Protein AF-A0A954V4L6-F1 (afdb_monomer_lite)

Foldseek 3Di:
DVVVVVVVVVVVVVVVVVVVVVVVVVVVVVVVVVVVVVVVVVVVVVVPPPDQDPVNVVVVQVVVCVVVVHRDDDPDDDDDPDPVVVVVVVVVVVVVVVVVPPDD

Secondary structure (DSSP, 8-state):
-HHHHHHHHHHHHHHHHHHHHHHHHHHHHHHHHHHHHHHHHHHHHHHTSPPPPHHHHHHHHHHHHHHHTS------------HHHHHHHHHHHHHHHHTTS---

Radius of gyration: 30.87 Å; chains: 1; bounding box: 55×44×83 Å

Structure (mmCIF, N/CA/C/O backbone):
data_AF-A0A954V4L6-F1
#
_entry.id   AF-A0A954V4L6-F1
#
loop_
_atom_site.group_PDB
_atom_site.id
_atom_site.type_symbol
_atom_site.label_atom_id
_atom_site.label_alt_id
_atom_site.label_comp_id
_atom_site.label_asym_id
_atom_site.label_entity_id
_atom_site.label_seq_id
_atom_site.pdbx_PDB_ins_code
_atom_site.Cartn_x
_atom_site.Cartn_y
_atom_site.Cartn_z
_atom_site.occupancy
_atom_site.B_iso_or_equiv
_atom_site.auth_seq_id
_atom_site.auth_comp_id
_atom_site.auth_asym_id
_atom_site.auth_atom_id
_atom_site.pdbx_PDB_model_num
ATOM 1 N N . MET A 1 1 ? -25.105 -4.587 58.012 1.00 57.28 1 MET A N 1
ATOM 2 C CA . MET A 1 1 ? -25.641 -4.452 56.643 1.00 57.28 1 MET A CA 1
ATOM 3 C C . MET A 1 1 ? -24.911 -3.459 55.711 1.00 57.28 1 MET A C 1
ATOM 5 O O . MET A 1 1 ? -25.182 -3.564 54.525 1.00 57.28 1 MET A O 1
ATOM 9 N N . PRO A 1 2 ? -23.965 -2.574 56.119 1.00 73.56 2 PRO A N 1
ATOM 10 C CA . PRO A 1 2 ? -23.357 -1.627 55.161 1.00 73.56 2 PRO A CA 1
ATOM 11 C C . PRO A 1 2 ? -22.343 -2.268 54.190 1.00 73.56 2 PRO A C 1
ATOM 13 O O . PRO A 1 2 ? -22.170 -1.793 53.075 1.00 73.56 2 PRO A O 1
ATOM 16 N N . GLN A 1 3 ? -21.697 -3.378 54.573 1.00 76.25 3 GLN A N 1
ATOM 17 C CA . GLN A 1 3 ? -20.687 -4.050 53.737 1.00 76.25 3 GLN A CA 1
ATOM 18 C C . GLN A 1 3 ? -21.281 -4.653 52.453 1.00 76.25 3 GLN A C 1
ATOM 20 O O . GLN A 1 3 ? -20.683 -4.554 51.389 1.00 76.25 3 GLN A O 1
ATOM 25 N N . THR A 1 4 ? -22.482 -5.228 52.533 1.00 83.44 4 THR A N 1
ATOM 26 C CA . THR A 1 4 ? -23.201 -5.798 51.381 1.00 83.44 4 THR A CA 1
ATOM 27 C C . THR A 1 4 ? -23.581 -4.743 50.341 1.00 83.44 4 THR A C 1
ATOM 29 O O . THR A 1 4 ? -23.503 -5.017 49.145 1.00 83.44 4 THR A O 1
ATOM 32 N N . GLU A 1 5 ? -23.940 -3.530 50.770 1.00 86.38 5 GLU A N 1
ATOM 33 C CA . GLU A 1 5 ? -24.210 -2.413 49.852 1.00 86.38 5 GLU A CA 1
ATOM 34 C C . GLU A 1 5 ? -22.928 -1.931 49.164 1.00 86.38 5 GLU A C 1
ATOM 36 O O . GLU A 1 5 ? -22.930 -1.704 47.955 1.00 86.38 5 GLU A O 1
ATOM 41 N N . GLN A 1 6 ? -21.816 -1.866 49.903 1.00 89.12 6 GLN A N 1
ATOM 42 C CA . GLN A 1 6 ? -20.509 -1.505 49.347 1.00 89.12 6 GLN A CA 1
ATOM 43 C C . GLN A 1 6 ? -20.027 -2.521 48.300 1.00 89.12 6 GLN A C 1
ATOM 45 O O . GLN A 1 6 ? -19.570 -2.126 47.229 1.00 89.12 6 GLN A O 1
ATOM 50 N N . THR A 1 7 ? -20.172 -3.826 48.555 1.00 93.69 7 THR A N 1
ATOM 51 C CA . THR A 1 7 ? -19.798 -4.867 47.580 1.00 93.69 7 THR A CA 1
ATOM 52 C C . THR A 1 7 ? -20.661 -4.807 46.316 1.00 93.69 7 THR A C 1
ATOM 54 O O . THR A 1 7 ? -20.145 -4.965 45.211 1.00 93.69 7 THR A O 1
ATOM 57 N N . MET A 1 8 ? -21.964 -4.537 46.450 1.00 93.12 8 MET A N 1
ATOM 58 C CA . MET A 1 8 ? -22.858 -4.381 45.297 1.00 93.12 8 MET A CA 1
ATOM 59 C C . MET A 1 8 ? -22.479 -3.161 44.445 1.00 93.12 8 MET A C 1
ATOM 61 O O . MET A 1 8 ? -22.464 -3.247 43.218 1.00 93.12 8 MET A O 1
ATOM 65 N N . GLN A 1 9 ? -22.122 -2.040 45.081 1.00 94.19 9 GLN A N 1
ATOM 66 C CA . GLN A 1 9 ? -21.650 -0.841 44.381 1.00 94.19 9 GLN A CA 1
ATOM 67 C C . GLN A 1 9 ? -20.359 -1.107 43.597 1.00 94.19 9 GLN A C 1
ATOM 69 O O . GLN A 1 9 ? -20.286 -0.763 42.419 1.00 94.19 9 GLN A O 1
ATOM 74 N N . GLN A 1 10 ? -19.389 -1.794 44.206 1.00 94.38 10 GLN A N 1
ATOM 75 C CA . GLN A 1 10 ? -18.142 -2.182 43.536 1.00 94.38 10 GLN A CA 1
ATOM 76 C C . GLN A 1 10 ? -18.385 -3.108 42.337 1.00 94.38 10 GLN A C 1
ATOM 78 O O . GLN A 1 10 ? -17.739 -2.964 41.302 1.00 94.38 10 GLN A O 1
ATOM 83 N N . LEU A 1 11 ? -19.333 -4.046 42.445 1.00 96.69 11 LEU A N 1
ATOM 84 C CA . LEU A 1 11 ? -19.676 -4.942 41.340 1.00 96.69 11 LEU A CA 1
ATOM 85 C C . LEU A 1 11 ? -20.292 -4.178 40.162 1.00 96.69 11 LEU A C 1
ATOM 87 O O . LEU A 1 11 ? -19.939 -4.433 39.011 1.00 96.69 11 LEU A O 1
ATOM 91 N N . LEU A 1 12 ? -21.191 -3.230 40.438 1.00 96.69 12 LEU A N 1
ATOM 92 C CA . LEU A 1 12 ? -21.788 -2.391 39.399 1.00 96.69 12 LEU A CA 1
ATOM 93 C C . LEU A 1 12 ? -20.728 -1.542 38.691 1.00 96.69 12 LEU A C 1
ATOM 95 O O . LEU A 1 12 ? -20.741 -1.463 37.465 1.00 96.69 12 LEU A O 1
ATOM 99 N N . GLU A 1 13 ? -19.788 -0.968 39.441 1.00 96.75 13 GLU A N 1
ATOM 100 C CA . GLU A 1 13 ? -18.665 -0.206 38.888 1.00 96.75 13 GLU A CA 1
ATOM 101 C C . GLU A 1 13 ? -17.728 -1.079 38.037 1.00 96.75 13 GLU A C 1
ATOM 103 O O . GLU A 1 13 ? -17.334 -0.698 36.935 1.00 96.75 13 GLU A O 1
ATOM 108 N N . ALA A 1 14 ? -17.431 -2.300 38.484 1.00 95.75 14 ALA A N 1
ATOM 109 C CA . ALA A 1 14 ? -16.635 -3.239 37.700 1.00 95.75 14 ALA A CA 1
ATOM 110 C C . ALA A 1 14 ? -17.332 -3.621 36.380 1.00 95.75 14 ALA A C 1
ATOM 112 O O . ALA A 1 14 ? -16.690 -3.700 35.331 1.00 95.75 14 ALA A O 1
ATOM 113 N N . VAL A 1 15 ? -18.655 -3.819 36.401 1.00 97.75 15 VAL A N 1
ATOM 114 C CA . VAL A 1 15 ? -19.436 -4.131 35.195 1.00 97.75 15 VAL A CA 1
ATOM 115 C C . VAL A 1 15 ? -19.486 -2.940 34.236 1.00 97.75 15 VAL A C 1
ATOM 117 O O . VAL A 1 15 ? -19.399 -3.139 33.022 1.00 97.75 15 VAL A O 1
ATOM 120 N N . THR A 1 16 ? -19.606 -1.703 34.728 1.00 97.50 16 THR A N 1
ATOM 121 C CA . THR A 1 16 ? -19.588 -0.519 33.854 1.00 97.50 16 THR A CA 1
ATOM 122 C C . THR A 1 16 ? -18.222 -0.321 33.207 1.00 97.50 16 THR A C 1
ATOM 124 O O . THR A 1 16 ? -18.175 -0.096 31.996 1.00 97.50 16 THR A O 1
ATOM 127 N N . ALA A 1 17 ? -17.131 -0.485 33.960 1.00 96.19 17 ALA A N 1
ATOM 128 C CA . ALA A 1 17 ? -15.770 -0.441 33.428 1.00 96.19 17 ALA A CA 1
ATOM 129 C C . ALA A 1 17 ? -15.557 -1.509 32.343 1.00 96.19 17 ALA A C 1
ATOM 131 O O . ALA A 1 17 ? -15.136 -1.197 31.230 1.00 96.19 17 ALA A O 1
ATOM 132 N N . LEU A 1 18 ? -15.972 -2.752 32.607 1.00 97.88 18 LEU A N 1
ATOM 133 C CA . LEU A 1 18 ? -15.848 -3.839 31.639 1.00 97.88 18 LEU A CA 1
ATOM 134 C C . LEU A 1 18 ? -16.639 -3.556 30.351 1.00 97.88 18 LEU A C 1
ATOM 136 O O . LEU A 1 18 ? -16.146 -3.794 29.248 1.00 97.88 18 LEU A O 1
ATOM 140 N N . ARG A 1 19 ? -17.852 -2.997 30.457 1.00 97.50 19 ARG A N 1
ATOM 141 C CA . ARG A 1 19 ? -18.641 -2.593 29.279 1.00 97.50 19 ARG A CA 1
ATOM 142 C C . ARG A 1 19 ? -17.955 -1.496 28.461 1.00 97.50 19 ARG A C 1
ATOM 144 O O . ARG A 1 19 ? -18.057 -1.522 27.235 1.00 97.50 19 ARG A O 1
ATOM 151 N N . GLN A 1 20 ? -17.268 -0.554 29.106 1.00 97.56 20 GLN A N 1
ATOM 152 C CA . GLN A 1 20 ? -16.497 0.486 28.416 1.00 97.56 20 GLN A CA 1
ATOM 153 C C . GLN A 1 20 ? -15.292 -0.105 27.677 1.00 97.56 20 GLN A C 1
ATOM 155 O O . GLN A 1 20 ? -15.045 0.251 26.522 1.00 97.56 20 GLN A O 1
ATOM 160 N N . ASP A 1 21 ? -14.587 -1.048 28.300 1.00 96.12 21 ASP A N 1
ATOM 161 C CA . ASP A 1 21 ? -13.459 -1.737 27.674 1.00 96.12 21 ASP A CA 1
ATOM 162 C C . ASP A 1 21 ? -13.897 -2.556 26.454 1.00 96.12 21 ASP A C 1
ATOM 164 O O . ASP A 1 21 ? -13.249 -2.498 25.405 1.00 96.12 21 ASP A O 1
ATOM 168 N N . PHE A 1 22 ? -15.038 -3.249 26.538 1.00 97.94 22 PHE A N 1
ATOM 169 C CA . PHE A 1 22 ? -15.614 -3.959 25.393 1.00 97.94 22 PHE A CA 1
ATOM 170 C C . PHE A 1 22 ? -15.994 -3.020 24.244 1.00 97.94 22 PHE A C 1
ATOM 172 O O . PHE A 1 22 ? -15.720 -3.348 23.090 1.00 97.94 22 PHE A O 1
ATOM 179 N N . ALA A 1 23 ? -16.571 -1.850 24.534 1.00 97.44 23 ALA A N 1
ATOM 180 C CA . ALA A 1 23 ? -16.879 -0.856 23.504 1.00 97.44 23 ALA A CA 1
ATOM 181 C C . ALA A 1 23 ? -15.602 -0.371 22.796 1.00 97.44 23 ALA A C 1
AT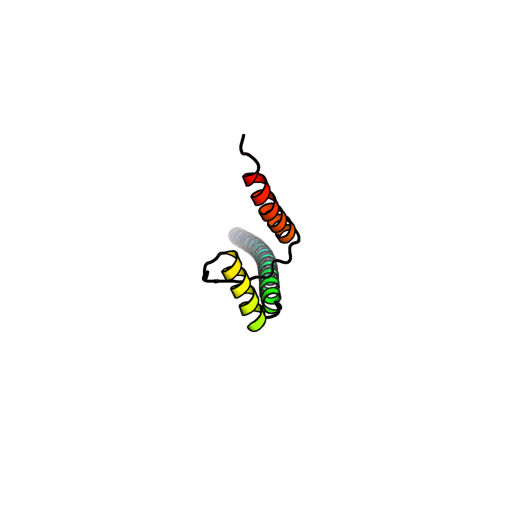OM 183 O O . ALA A 1 23 ? -15.529 -0.364 21.569 1.00 97.44 23 ALA A O 1
ATOM 184 N N . ARG A 1 24 ? -14.545 -0.073 23.563 1.00 96.81 24 ARG A N 1
ATOM 185 C CA . ARG A 1 24 ? -13.243 0.321 23.008 1.00 96.81 24 ARG A CA 1
ATOM 186 C C . ARG A 1 24 ? -12.614 -0.789 22.163 1.00 96.81 24 ARG A C 1
ATOM 188 O O . ARG A 1 24 ? -11.979 -0.506 21.148 1.00 96.81 24 ARG A O 1
ATOM 195 N N . LEU A 1 25 ? -12.749 -2.049 22.577 1.00 97.00 25 LEU A N 1
ATOM 196 C CA . LEU A 1 25 ? -12.244 -3.180 21.803 1.00 97.00 25 LEU A CA 1
ATOM 197 C C . LEU A 1 25 ? -13.017 -3.346 20.489 1.00 97.00 25 LEU A C 1
ATOM 199 O O . LEU A 1 25 ? -12.385 -3.570 19.459 1.00 97.00 25 LEU A O 1
ATOM 203 N N . ALA A 1 26 ? -14.341 -3.178 20.506 1.00 96.88 26 ALA A N 1
ATOM 204 C CA . ALA A 1 26 ? -15.169 -3.223 19.304 1.00 96.88 26 ALA A CA 1
ATOM 205 C C . ALA A 1 26 ? -14.740 -2.158 18.279 1.00 96.88 26 ALA A C 1
ATOM 207 O O . ALA A 1 26 ? -14.500 -2.495 17.121 1.00 96.88 26 ALA A O 1
ATOM 208 N N . ASP A 1 27 ? -14.515 -0.912 18.709 1.00 97.44 27 ASP A N 1
ATOM 209 C CA . ASP A 1 27 ? -14.023 0.159 17.827 1.00 97.44 27 ASP A CA 1
ATOM 210 C C . ASP A 1 27 ? -12.650 -0.171 17.215 1.00 97.44 27 ASP A C 1
ATOM 212 O O . ASP A 1 27 ? -12.387 0.085 16.032 1.00 97.44 27 ASP A O 1
ATOM 216 N N . ARG A 1 28 ? -11.757 -0.784 18.004 1.00 95.56 28 ARG A N 1
ATOM 217 C CA . ARG A 1 28 ? -10.448 -1.238 17.513 1.00 95.56 28 ARG A CA 1
ATOM 218 C C . ARG A 1 28 ? -10.577 -2.363 16.493 1.00 95.56 28 ARG A C 1
ATOM 220 O O . ARG A 1 28 ? -9.831 -2.354 15.518 1.00 95.56 28 ARG A O 1
ATOM 227 N N . VAL A 1 29 ? -11.493 -3.307 16.703 1.00 97.44 29 VAL A N 1
ATOM 228 C CA . VAL A 1 29 ? -11.758 -4.395 15.753 1.00 97.44 29 VAL A CA 1
ATOM 229 C C . VAL A 1 29 ? -12.279 -3.828 14.438 1.00 97.44 29 VAL A C 1
ATOM 231 O O . VAL A 1 29 ? -11.685 -4.118 13.408 1.00 97.44 29 VAL A O 1
ATOM 234 N N . VAL A 1 30 ? -13.265 -2.927 14.466 1.00 96.44 30 VAL A N 1
ATOM 235 C CA . VAL A 1 30 ? -13.774 -2.249 13.257 1.00 96.44 30 VAL A CA 1
ATOM 236 C C . VAL A 1 30 ? -12.648 -1.532 12.508 1.00 96.44 30 VAL A C 1
ATOM 238 O O . VAL A 1 30 ? -12.508 -1.649 11.289 1.00 96.44 30 VAL A O 1
ATOM 241 N N . THR A 1 31 ? -11.790 -0.823 13.244 1.00 94.75 31 THR A N 1
ATOM 242 C CA . THR A 1 31 ? -10.634 -0.132 12.662 1.00 94.75 31 THR A CA 1
ATOM 243 C C . THR A 1 31 ? -9.671 -1.119 11.995 1.00 94.75 31 THR A C 1
ATOM 245 O O . THR A 1 31 ? -9.236 -0.887 10.867 1.00 94.75 31 THR A O 1
ATOM 248 N N . LEU A 1 32 ? -9.354 -2.238 12.647 1.00 93.25 32 LEU A N 1
ATOM 249 C CA . LEU A 1 32 ? -8.463 -3.260 12.096 1.00 93.25 32 LEU A CA 1
ATOM 250 C C . LEU A 1 32 ? -9.075 -3.979 10.892 1.00 93.25 32 LEU A C 1
ATOM 252 O O . LEU A 1 32 ? -8.391 -4.152 9.888 1.00 93.25 32 LEU A O 1
ATOM 256 N N . GLU A 1 33 ? -10.351 -4.347 10.952 1.00 93.44 33 GLU A N 1
ATOM 257 C CA . GLU A 1 33 ? -11.068 -4.974 9.839 1.00 93.44 33 GLU A CA 1
ATOM 258 C C . GLU A 1 33 ? -11.087 -4.062 8.608 1.00 93.44 33 GLU A C 1
ATOM 260 O O . GLU A 1 33 ? -10.840 -4.528 7.495 1.00 93.44 33 GLU A O 1
ATOM 265 N N . SER A 1 34 ? -11.261 -2.748 8.797 1.00 88.06 34 SER A N 1
ATOM 266 C CA . SER A 1 34 ? -11.176 -1.777 7.698 1.00 88.06 34 SER A CA 1
ATOM 267 C C . SER A 1 34 ? -9.779 -1.730 7.055 1.00 88.06 34 SER A C 1
ATOM 269 O O . SER A 1 34 ? -9.654 -1.704 5.829 1.00 88.06 34 SER A O 1
ATOM 271 N N . GLN A 1 35 ? -8.713 -1.798 7.862 1.00 85.12 35 GLN A N 1
ATOM 272 C CA . GLN A 1 35 ? -7.330 -1.828 7.377 1.00 85.12 35 GLN A CA 1
ATOM 273 C C . GLN A 1 35 ? -7.012 -3.145 6.666 1.00 85.12 35 GLN A C 1
ATOM 275 O O . GLN A 1 35 ? -6.393 -3.136 5.603 1.00 85.12 35 GLN A O 1
ATOM 280 N N . VAL A 1 36 ? -7.462 -4.276 7.213 1.00 87.62 36 VAL A N 1
ATOM 281 C CA . VAL A 1 36 ? -7.312 -5.598 6.592 1.00 87.62 36 VAL A CA 1
ATOM 282 C C . VAL A 1 36 ? -8.065 -5.657 5.262 1.00 87.62 36 VAL A C 1
ATOM 284 O O . VAL A 1 36 ? -7.523 -6.184 4.288 1.00 87.62 36 VAL A O 1
ATOM 287 N N . GLY A 1 37 ? -9.261 -5.068 5.177 1.00 81.44 37 GLY A N 1
ATOM 288 C CA . GLY A 1 37 ? -10.006 -4.916 3.927 1.00 81.44 37 GLY A CA 1
ATOM 289 C C . GLY A 1 37 ? -9.237 -4.096 2.888 1.00 81.44 37 GLY A C 1
ATOM 290 O O . GLY A 1 37 ? -9.083 -4.535 1.748 1.00 81.44 37 GLY A O 1
ATOM 291 N N . ALA A 1 38 ? -8.665 -2.956 3.289 1.00 72.56 38 ALA A N 1
ATOM 292 C CA . ALA A 1 38 ? -7.841 -2.124 2.412 1.00 72.56 38 ALA A CA 1
ATOM 293 C C . ALA A 1 38 ? -6.577 -2.855 1.921 1.00 72.56 38 ALA A C 1
ATOM 295 O O . ALA A 1 38 ? -6.267 -2.833 0.729 1.00 72.56 38 ALA A O 1
ATOM 296 N N . ILE A 1 39 ? -5.869 -3.557 2.813 1.00 75.12 39 ILE A N 1
ATOM 297 C CA . ILE A 1 39 ? -4.691 -4.365 2.460 1.00 75.12 39 ILE A CA 1
ATOM 298 C C . ILE A 1 39 ? -5.082 -5.486 1.493 1.00 75.12 39 ILE A C 1
ATOM 300 O O . ILE A 1 39 ? -4.394 -5.706 0.496 1.00 75.12 39 ILE A O 1
ATOM 304 N N . SER A 1 40 ? -6.197 -6.169 1.755 1.00 67.94 40 SER A N 1
ATOM 305 C CA . SER A 1 40 ? -6.702 -7.242 0.893 1.00 67.94 40 SER A CA 1
ATOM 306 C C . SER A 1 40 ? -7.035 -6.718 -0.502 1.00 67.94 40 SER A C 1
ATOM 308 O O . SER A 1 40 ? -6.599 -7.319 -1.480 1.00 67.94 40 SER A O 1
ATOM 310 N N . GLY A 1 41 ? -7.689 -5.555 -0.604 1.00 62.38 41 GLY A N 1
ATOM 311 C CA . GLY A 1 41 ? -7.947 -4.880 -1.878 1.00 62.38 41 GLY A CA 1
ATOM 312 C C . GLY A 1 41 ? -6.666 -4.575 -2.663 1.00 62.38 41 GLY A C 1
ATOM 313 O O . GLY A 1 41 ? -6.579 -4.902 -3.843 1.00 62.38 41 GLY A O 1
ATOM 314 N N . VAL A 1 42 ? -5.626 -4.050 -2.004 1.00 64.81 42 VAL A N 1
ATOM 315 C CA . VAL A 1 42 ? -4.316 -3.782 -2.638 1.00 64.81 42 VAL A CA 1
ATOM 316 C C . VAL A 1 42 ? -3.622 -5.070 -3.105 1.00 64.81 42 VAL A C 1
ATOM 318 O O . VAL A 1 42 ? -2.986 -5.097 -4.161 1.00 64.81 42 VAL A O 1
ATOM 321 N N . VAL A 1 43 ? -3.714 -6.157 -2.334 1.00 61.69 43 VAL A N 1
ATOM 322 C CA . VAL A 1 43 ? -3.148 -7.464 -2.718 1.00 61.69 43 VAL A CA 1
ATOM 323 C C . VAL A 1 43 ? -3.912 -8.073 -3.895 1.00 61.69 43 VAL A C 1
ATOM 325 O O . VAL A 1 43 ? -3.305 -8.706 -4.761 1.00 61.69 43 VAL A O 1
ATOM 328 N N . GLN A 1 44 ? -5.227 -7.880 -3.944 1.00 57.47 44 GLN A N 1
ATOM 329 C CA . GLN A 1 44 ? -6.088 -8.383 -5.007 1.00 57.47 44 GLN A CA 1
ATOM 330 C C . GLN A 1 44 ? -5.856 -7.618 -6.316 1.00 57.47 44 GLN A C 1
ATOM 332 O O . GLN A 1 44 ? -5.657 -8.261 -7.343 1.00 57.47 44 GLN A O 1
ATOM 337 N N . ASP A 1 45 ? -5.715 -6.290 -6.251 1.00 59.19 45 ASP A N 1
ATOM 338 C CA . ASP A 1 45 ? -5.339 -5.438 -7.389 1.00 59.19 45 ASP A CA 1
ATOM 339 C C . ASP A 1 45 ? -3.965 -5.826 -7.976 1.00 59.19 45 ASP A C 1
ATOM 341 O O . ASP A 1 45 ? -3.768 -5.894 -9.190 1.00 59.19 45 ASP A O 1
ATOM 345 N N . ARG A 1 46 ? -3.013 -6.230 -7.119 1.00 58.31 46 ARG A N 1
ATOM 346 C CA . ARG A 1 46 ? -1.723 -6.776 -7.578 1.00 58.31 46 ARG A CA 1
ATOM 347 C C . ARG A 1 46 ? -1.831 -8.105 -8.326 1.00 58.31 46 ARG A C 1
ATOM 349 O O . ARG A 1 46 ? -0.975 -8.366 -9.166 1.00 58.31 46 ARG A O 1
ATOM 356 N N . ARG A 1 47 ? -2.821 -8.954 -8.028 1.00 56.72 47 ARG A N 1
ATOM 357 C CA . ARG A 1 47 ? -3.028 -10.224 -8.756 1.00 56.72 47 ARG A CA 1
ATOM 358 C C . ARG A 1 47 ? -3.697 -10.017 -10.112 1.00 56.72 47 ARG A C 1
ATOM 360 O O . ARG A 1 47 ? -3.518 -10.856 -10.985 1.00 56.72 47 ARG A O 1
ATOM 367 N N . SER A 1 48 ? -4.428 -8.920 -10.292 1.00 57.72 48 SER A N 1
ATOM 368 C CA . SER A 1 48 ? -5.050 -8.535 -11.564 1.00 57.72 48 SER A CA 1
ATOM 369 C C . SER A 1 48 ? -4.124 -7.766 -12.507 1.00 57.72 48 SER A C 1
ATOM 371 O O . SER A 1 48 ? -4.554 -7.408 -13.602 1.00 57.72 48 SER A O 1
ATOM 373 N N . ILE A 1 49 ? -2.861 -7.522 -12.133 1.00 61.09 49 ILE A N 1
ATOM 374 C CA . ILE A 1 49 ? -1.883 -6.957 -13.067 1.00 61.09 49 ILE A CA 1
ATOM 375 C C . ILE A 1 49 ? -1.678 -7.988 -14.186 1.00 61.09 49 ILE A C 1
ATOM 377 O O . ILE A 1 49 ? -1.229 -9.099 -13.887 1.00 61.09 49 ILE A O 1
ATOM 381 N N . PRO A 1 50 ? -1.990 -7.660 -15.453 1.00 64.44 50 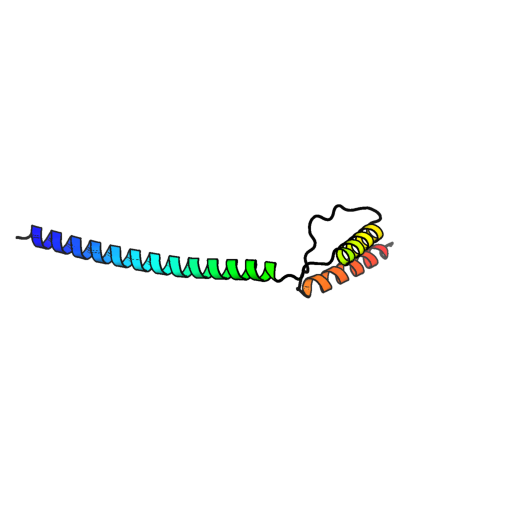PRO A N 1
ATOM 382 C CA . PRO A 1 50 ? -1.759 -8.577 -16.556 1.00 64.44 50 PRO A CA 1
ATOM 383 C C . PRO A 1 50 ? -0.281 -8.960 -16.571 1.00 64.44 50 PRO A C 1
ATOM 385 O O . PRO A 1 50 ? 0.604 -8.099 -16.546 1.00 64.44 50 PRO A O 1
ATOM 388 N N . GLN A 1 51 ? -0.026 -10.265 -16.553 1.00 70.88 51 GLN A N 1
ATOM 389 C CA . GLN A 1 51 ? 1.324 -10.795 -16.619 1.00 70.88 51 GLN A CA 1
ATOM 390 C C . GLN A 1 51 ? 1.945 -10.330 -17.941 1.00 70.88 51 GLN A C 1
ATOM 392 O O . GLN A 1 51 ? 1.368 -10.535 -19.008 1.00 70.88 51 GLN A O 1
ATOM 397 N N . ILE A 1 52 ? 3.082 -9.636 -17.861 1.00 77.94 52 ILE A N 1
ATOM 398 C CA . ILE A 1 52 ? 3.816 -9.205 -19.051 1.00 77.94 52 ILE A CA 1
ATOM 399 C C . ILE A 1 52 ? 4.316 -10.472 -19.742 1.00 77.94 52 ILE A C 1
ATOM 401 O O . ILE A 1 52 ? 4.982 -11.290 -19.111 1.00 77.94 52 ILE A O 1
ATOM 405 N N . ASP A 1 53 ? 3.971 -10.626 -21.016 1.00 87.62 53 ASP A N 1
ATOM 406 C CA . ASP A 1 53 ? 4.462 -11.729 -21.831 1.00 87.62 53 ASP A CA 1
ATOM 407 C C . ASP A 1 53 ? 5.995 -11.685 -21.958 1.00 87.62 53 ASP A C 1
ATOM 409 O O . ASP A 1 53 ? 6.598 -10.608 -22.029 1.00 87.62 53 ASP A O 1
ATOM 413 N N . GLU A 1 54 ? 6.627 -12.855 -22.019 1.00 86.75 54 GLU A N 1
ATOM 414 C CA . GLU A 1 54 ? 8.087 -12.993 -22.027 1.00 86.75 54 GLU A CA 1
ATOM 415 C C . GLU A 1 54 ? 8.715 -12.276 -23.231 1.00 86.75 54 GLU A C 1
ATOM 417 O O . GLU A 1 54 ? 9.750 -11.616 -23.109 1.00 86.75 54 GLU A O 1
ATOM 422 N N . GLN A 1 55 ? 8.051 -12.312 -24.392 1.00 91.38 55 GLN A N 1
ATOM 423 C CA . GLN A 1 55 ? 8.515 -11.593 -25.576 1.00 91.38 55 GLN A CA 1
ATOM 424 C C . GLN A 1 55 ? 8.517 -10.079 -25.336 1.00 91.38 55 GLN A C 1
ATOM 426 O O . GLN A 1 55 ? 9.465 -9.385 -25.707 1.00 91.38 55 GLN A O 1
ATOM 431 N N . THR A 1 56 ? 7.483 -9.562 -24.671 1.00 88.94 56 THR A N 1
ATOM 432 C CA . THR A 1 56 ? 7.390 -8.138 -24.324 1.00 88.94 56 THR A CA 1
ATOM 433 C C . THR A 1 56 ? 8.479 -7.749 -23.325 1.00 88.94 56 THR A C 1
ATOM 435 O O . THR A 1 56 ? 9.127 -6.714 -23.495 1.00 88.94 56 THR A O 1
ATOM 438 N N . LEU A 1 57 ? 8.738 -8.588 -22.318 1.00 88.44 57 LEU A N 1
ATOM 439 C CA . LEU A 1 57 ? 9.810 -8.363 -21.349 1.00 88.44 57 LEU A CA 1
ATOM 440 C C . LEU A 1 57 ? 11.195 -8.348 -22.018 1.00 88.44 57 LEU A C 1
ATOM 442 O O . LEU A 1 57 ? 12.022 -7.491 -21.697 1.00 88.44 57 LEU A O 1
ATOM 446 N N . SER A 1 58 ? 11.430 -9.242 -22.981 1.00 89.44 58 SER A N 1
ATOM 447 C CA . SER A 1 58 ? 12.670 -9.299 -23.761 1.00 89.44 58 SER A CA 1
ATOM 448 C C . SER A 1 58 ? 12.879 -8.036 -24.602 1.00 89.44 58 SER A C 1
ATOM 450 O O . SER A 1 58 ? 13.948 -7.427 -24.548 1.00 89.44 58 SER A O 1
ATOM 452 N N . VAL A 1 59 ? 11.835 -7.562 -25.293 1.00 93.38 59 VAL A N 1
ATOM 453 C CA . VAL A 1 59 ? 11.885 -6.311 -26.071 1.00 93.38 59 VAL A CA 1
ATOM 454 C C . VAL A 1 59 ? 12.184 -5.108 -25.173 1.00 93.38 59 VAL A C 1
ATOM 456 O O . VAL A 1 59 ? 13.046 -4.294 -25.507 1.00 93.38 59 VAL A O 1
ATOM 459 N N . ILE A 1 60 ? 11.527 -5.009 -24.013 1.00 89.25 60 ILE A N 1
ATOM 460 C CA . ILE A 1 60 ? 11.790 -3.940 -23.037 1.00 89.25 60 ILE A CA 1
ATOM 461 C C . ILE A 1 60 ? 13.246 -4.003 -22.556 1.00 89.25 60 ILE A C 1
ATOM 463 O O . ILE A 1 60 ? 13.935 -2.985 -22.527 1.00 89.25 60 ILE A O 1
ATOM 467 N N . SER A 1 61 ? 13.734 -5.195 -22.217 1.00 88.81 61 SER A N 1
ATOM 468 C CA . SER A 1 61 ? 15.097 -5.395 -21.716 1.00 88.81 61 SER A CA 1
ATOM 469 C C . SER A 1 61 ? 16.151 -5.034 -22.764 1.00 88.81 61 SER A C 1
ATOM 471 O O . SER A 1 61 ? 17.113 -4.332 -22.452 1.00 88.81 61 SER A O 1
ATOM 473 N N . ALA A 1 62 ? 15.943 -5.445 -24.018 1.00 90.62 62 ALA A N 1
ATOM 474 C CA . ALA A 1 62 ? 16.813 -5.107 -25.139 1.00 90.62 62 ALA A CA 1
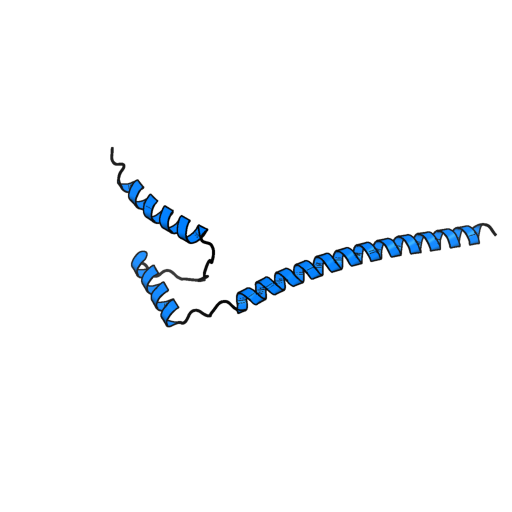ATOM 475 C C . ALA A 1 62 ? 16.838 -3.597 -25.408 1.00 90.62 62 ALA A C 1
ATOM 477 O O . ALA A 1 62 ? 17.910 -3.028 -25.605 1.00 90.62 62 ALA A O 1
ATOM 478 N N . ALA A 1 63 ? 15.681 -2.929 -25.356 1.00 91.25 63 ALA A N 1
ATOM 479 C CA . ALA A 1 63 ? 15.596 -1.482 -25.528 1.00 91.25 63 ALA A CA 1
ATOM 480 C C . ALA A 1 63 ? 16.360 -0.728 -24.428 1.00 91.25 63 ALA A C 1
ATOM 482 O O . ALA A 1 63 ? 17.098 0.212 -24.722 1.00 91.25 63 ALA A O 1
ATOM 483 N N . ILE A 1 64 ? 16.236 -1.164 -23.170 1.00 89.00 64 ILE A N 1
ATOM 484 C CA . ILE A 1 64 ? 16.981 -0.576 -22.050 1.00 89.00 64 ILE A CA 1
ATOM 485 C C . ILE A 1 64 ? 18.486 -0.815 -22.224 1.00 89.00 64 ILE A C 1
ATOM 487 O O . ILE A 1 64 ? 19.272 0.114 -22.039 1.00 89.00 64 ILE A O 1
ATOM 491 N N . ALA A 1 65 ? 18.896 -2.029 -22.600 1.00 90.75 65 ALA A N 1
ATOM 492 C CA . ALA A 1 65 ? 20.305 -2.349 -22.804 1.00 90.75 65 ALA A CA 1
ATOM 493 C C . ALA A 1 65 ? 20.924 -1.529 -23.947 1.00 90.75 65 ALA A C 1
ATOM 495 O O .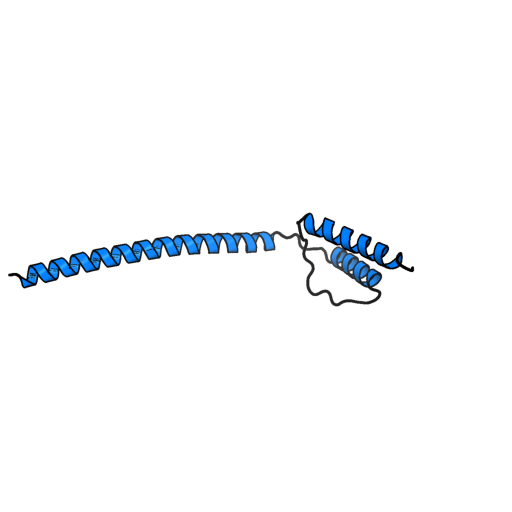 ALA A 1 65 ? 22.020 -0.991 -23.804 1.00 90.75 65 ALA A O 1
ATOM 496 N N . ALA A 1 66 ? 20.193 -1.367 -25.053 1.00 91.56 66 ALA A N 1
ATOM 497 C CA . ALA A 1 66 ? 20.601 -0.527 -26.173 1.00 91.56 66 ALA A CA 1
ATOM 498 C C . ALA A 1 66 ? 20.697 0.956 -25.781 1.00 91.56 66 ALA A C 1
ATOM 500 O O . ALA A 1 66 ? 21.647 1.629 -26.169 1.00 91.56 66 ALA A O 1
ATOM 501 N N . TYR A 1 67 ? 19.745 1.457 -24.987 1.00 85.06 67 TYR A N 1
ATOM 502 C CA . TYR A 1 67 ? 19.748 2.843 -24.517 1.00 85.06 67 TYR A CA 1
ATOM 503 C C . TYR A 1 67 ? 20.911 3.141 -23.562 1.00 85.06 67 TYR A C 1
ATOM 505 O O . TYR A 1 67 ? 21.540 4.190 -23.665 1.00 85.06 67 TYR A O 1
ATOM 513 N N . LEU A 1 68 ? 21.207 2.224 -22.637 1.00 87.94 68 LEU A N 1
ATOM 514 C CA . LEU A 1 68 ? 22.287 2.400 -21.664 1.00 87.94 68 LEU A CA 1
ATOM 515 C C . LEU A 1 68 ? 23.670 2.018 -22.213 1.00 87.94 68 LEU A C 1
ATOM 517 O O . LEU A 1 68 ? 24.677 2.369 -21.603 1.00 87.94 68 LEU A O 1
ATOM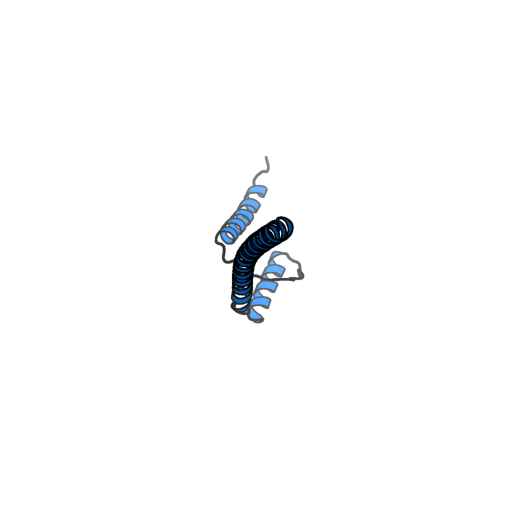 521 N N . GLY A 1 69 ? 23.737 1.268 -23.317 1.00 89.75 69 GLY A N 1
ATOM 522 C CA . GLY A 1 69 ? 24.984 0.718 -23.860 1.00 89.75 69 GLY A CA 1
ATOM 523 C C . GLY A 1 69 ? 25.603 -0.398 -23.005 1.00 89.75 69 GLY A C 1
ATOM 524 O O . GLY A 1 69 ? 26.741 -0.796 -23.241 1.00 89.75 69 GLY A O 1
ATOM 525 N N . VAL A 1 70 ? 24.872 -0.902 -22.006 1.00 87.06 70 VAL A N 1
ATOM 526 C CA . VAL A 1 70 ? 25.289 -1.968 -21.081 1.00 87.06 70 VAL A CA 1
ATOM 527 C C . VAL A 1 70 ? 24.126 -2.928 -20.845 1.00 87.06 70 VAL A C 1
ATOM 529 O O . VAL A 1 70 ? 22.984 -2.582 -21.115 1.00 87.06 70 VAL A O 1
ATOM 532 N N . THR A 1 71 ? 24.382 -4.124 -20.316 1.00 86.12 71 THR A N 1
ATOM 533 C CA . THR A 1 71 ? 23.335 -5.098 -19.957 1.00 86.12 71 THR A CA 1
ATOM 534 C C . THR A 1 71 ? 22.958 -4.969 -18.474 1.00 86.12 71 THR A C 1
ATOM 536 O O . THR A 1 71 ? 23.577 -5.633 -17.634 1.00 86.12 71 THR A O 1
ATOM 539 N N . PRO A 1 72 ? 21.988 -4.110 -18.096 1.00 79.75 72 PRO A N 1
ATOM 540 C CA . PRO A 1 72 ? 21.602 -3.951 -16.701 1.00 79.75 72 PRO A CA 1
ATOM 541 C C . PRO A 1 72 ? 20.852 -5.182 -16.193 1.00 79.75 72 PRO A C 1
ATOM 543 O O . PRO A 1 72 ? 20.026 -5.773 -16.889 1.00 79.75 72 PRO A O 1
ATOM 546 N N . HIS A 1 73 ? 21.082 -5.530 -14.931 1.00 87.31 73 HIS A N 1
ATOM 547 C CA . HIS A 1 73 ? 20.301 -6.563 -14.266 1.00 87.31 73 HIS A CA 1
ATOM 548 C C . HIS A 1 73 ? 18.959 -5.987 -13.786 1.00 87.31 73 HIS A C 1
ATOM 550 O O . HIS A 1 73 ? 18.893 -5.275 -12.780 1.00 87.31 73 HIS A O 1
ATOM 556 N N . ILE A 1 74 ? 17.883 -6.278 -14.519 1.00 83.75 74 ILE A N 1
ATOM 557 C CA . ILE A 1 74 ? 16.534 -5.781 -14.223 1.00 83.75 74 ILE A CA 1
ATOM 558 C C . ILE A 1 74 ? 15.886 -6.675 -13.161 1.00 83.75 74 ILE A C 1
ATOM 560 O O . ILE A 1 74 ? 15.551 -7.825 -13.420 1.00 83.75 74 ILE A O 1
ATOM 564 N N . ARG A 1 75 ? 15.693 -6.138 -11.950 1.00 80.12 75 ARG A N 1
ATOM 565 C CA . ARG A 1 75 ? 15.102 -6.881 -10.820 1.00 80.12 75 ARG A CA 1
ATOM 566 C C . ARG A 1 75 ? 13.579 -6.833 -10.768 1.00 80.12 75 ARG A C 1
ATOM 568 O O . ARG A 1 75 ? 12.956 -7.750 -10.246 1.00 80.12 75 ARG A O 1
ATOM 575 N N . GLN A 1 76 ? 12.981 -5.741 -11.239 1.00 78.69 76 GLN A N 1
ATOM 576 C CA . GLN A 1 76 ? 11.539 -5.547 -11.178 1.00 78.69 76 GLN A CA 1
ATOM 577 C C . GLN A 1 76 ? 11.077 -4.586 -12.271 1.00 78.69 76 GLN A C 1
ATOM 579 O O . GLN A 1 76 ? 11.636 -3.502 -12.424 1.00 78.69 76 GLN A O 1
ATOM 584 N N . VAL A 1 77 ? 10.011 -4.964 -12.976 1.00 78.06 77 VAL A N 1
ATOM 585 C CA . VAL A 1 77 ? 9.273 -4.095 -13.899 1.00 78.06 77 VAL A CA 1
ATOM 586 C C . VAL A 1 77 ? 7.860 -3.935 -13.350 1.00 78.06 77 VAL A C 1
ATOM 588 O O . VAL A 1 77 ? 7.218 -4.915 -12.972 1.00 78.06 77 VAL A O 1
ATOM 591 N N . ARG A 1 78 ? 7.379 -2.695 -13.255 1.00 74.06 78 ARG A N 1
ATOM 592 C CA . ARG A 1 78 ? 6.017 -2.388 -12.809 1.00 74.06 78 ARG A CA 1
ATOM 593 C C . ARG A 1 78 ? 5.420 -1.321 -13.709 1.00 74.06 78 ARG A C 1
ATOM 595 O O . ARG A 1 78 ? 6.048 -0.292 -13.943 1.00 74.06 78 ARG A O 1
ATOM 602 N N . LEU A 1 79 ? 4.185 -1.546 -14.148 1.00 73.38 79 LEU A N 1
ATOM 603 C CA . LEU A 1 79 ? 3.388 -0.506 -14.779 1.00 73.38 79 LEU A CA 1
ATOM 604 C C . LEU A 1 79 ? 2.988 0.527 -13.718 1.00 73.38 79 LEU A C 1
ATOM 606 O O . LEU A 1 79 ? 2.309 0.199 -12.745 1.00 73.38 79 LEU A O 1
ATOM 610 N N . ILE A 1 80 ? 3.425 1.769 -13.897 1.00 73.88 80 ILE A N 1
ATOM 611 C CA . ILE A 1 80 ? 2.997 2.894 -13.066 1.00 73.88 80 ILE A CA 1
ATOM 612 C C . ILE A 1 80 ? 1.872 3.601 -13.821 1.00 73.88 80 ILE A C 1
ATOM 614 O O . ILE A 1 80 ? 2.111 4.220 -14.852 1.00 73.88 80 ILE A O 1
ATOM 618 N N . GLY A 1 81 ? 0.641 3.498 -13.317 1.00 63.97 81 GLY A N 1
ATOM 619 C CA . GLY A 1 81 ? -0.548 4.097 -13.940 1.00 63.97 81 GLY A CA 1
ATOM 620 C C . GLY A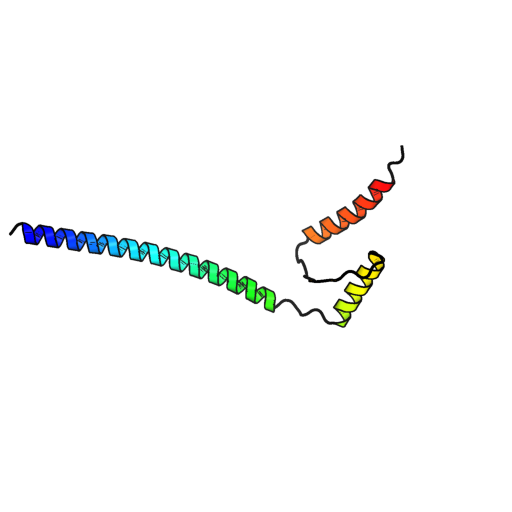 1 81 ? -0.699 5.609 -13.730 1.00 63.97 81 GLY A C 1
ATOM 621 O O . GLY A 1 81 ? -1.745 6.163 -14.052 1.00 63.97 81 GLY A O 1
ATOM 622 N N . SER A 1 82 ? 0.297 6.297 -13.158 1.00 73.38 82 SER A N 1
ATOM 623 C CA . SER A 1 82 ? 0.199 7.733 -12.881 1.00 73.38 82 SER A CA 1
ATOM 624 C C . SER A 1 82 ? 0.705 8.576 -14.057 1.00 73.38 82 SER A C 1
ATOM 626 O O . SER A 1 82 ? 1.843 8.443 -14.511 1.00 73.38 82 SER A O 1
ATOM 628 N N . MET A 1 83 ? -0.116 9.532 -14.504 1.00 64.19 83 MET A N 1
ATOM 629 C CA . MET A 1 83 ? 0.269 10.524 -15.525 1.00 64.19 83 MET A CA 1
ATOM 630 C C . MET A 1 83 ? 1.491 11.363 -15.114 1.00 64.19 83 MET A C 1
ATOM 632 O O . MET A 1 83 ? 2.227 11.854 -15.968 1.00 64.19 83 MET A O 1
ATOM 636 N N . SER A 1 84 ? 1.754 11.485 -13.809 1.00 69.81 84 SER A N 1
ATOM 637 C CA . SER A 1 84 ? 2.934 12.170 -13.280 1.00 69.81 84 SER A CA 1
ATOM 638 C C . SER A 1 84 ? 4.250 11.515 -13.710 1.00 69.81 84 SER A C 1
ATOM 640 O O . SER A 1 84 ? 5.221 12.226 -13.956 1.00 69.81 84 SER A O 1
ATOM 642 N N . TRP A 1 85 ? 4.309 10.186 -13.853 1.00 65.12 85 TRP A N 1
ATOM 643 C CA . TRP A 1 85 ? 5.526 9.493 -14.290 1.00 65.12 85 TRP A CA 1
ATOM 644 C C . TRP A 1 85 ? 5.859 9.805 -15.754 1.00 65.12 85 TRP A C 1
ATOM 646 O O . TRP A 1 85 ? 6.999 10.132 -16.081 1.00 65.12 85 TRP A O 1
ATOM 656 N N . LEU A 1 86 ? 4.841 9.799 -16.621 1.00 67.00 86 LEU A N 1
ATOM 657 C CA . LEU A 1 86 ? 4.966 10.180 -18.032 1.00 67.00 86 LEU A CA 1
ATOM 658 C C . LEU A 1 86 ? 5.462 11.624 -18.203 1.00 67.00 86 LEU A C 1
ATOM 660 O O . LEU A 1 86 ? 6.310 11.886 -19.057 1.00 67.00 86 LEU A O 1
ATOM 664 N N . GLN A 1 87 ? 4.957 12.554 -17.387 1.00 72.94 87 GLN A N 1
ATOM 665 C CA . GLN A 1 87 ? 5.382 13.956 -17.421 1.00 72.94 87 GLN A CA 1
ATOM 666 C C . GLN A 1 87 ? 6.825 14.135 -16.930 1.00 72.94 87 GLN A C 1
ATOM 668 O O . GLN A 1 87 ? 7.611 14.807 -17.597 1.00 72.94 87 GLN A O 1
ATOM 673 N N . ASN A 1 88 ? 7.201 13.487 -15.821 1.00 68.50 88 ASN A N 1
ATOM 674 C CA . ASN A 1 88 ? 8.563 13.560 -15.284 1.00 68.50 88 ASN A CA 1
ATOM 675 C C . ASN A 1 88 ? 9.596 12.944 -16.237 1.00 68.50 88 ASN A C 1
ATOM 677 O O . ASN A 1 88 ? 10.625 13.561 -16.488 1.00 68.50 88 ASN A O 1
ATOM 681 N N . GLY A 1 89 ? 9.309 11.781 -16.835 1.00 68.81 89 GLY A N 1
ATOM 682 C CA . GLY A 1 89 ? 10.221 11.150 -17.794 1.00 68.81 89 GLY A CA 1
ATOM 683 C C . GLY A 1 89 ? 10.501 12.037 -19.012 1.00 68.81 89 GLY A C 1
ATOM 684 O O . GLY A 1 89 ? 11.651 12.194 -19.421 1.00 68.81 89 GLY A O 1
ATOM 685 N N . ARG A 1 90 ? 9.464 12.692 -19.555 1.00 69.62 90 ARG A N 1
ATOM 686 C CA . ARG A 1 90 ? 9.621 13.666 -20.647 1.00 69.62 90 ARG A CA 1
ATOM 687 C C . ARG A 1 90 ? 10.431 14.889 -20.217 1.00 69.62 90 ARG A C 1
ATOM 689 O O . ARG A 1 90 ? 11.321 15.298 -20.958 1.00 69.62 90 ARG A O 1
ATOM 696 N N . ALA A 1 91 ? 10.167 15.427 -19.027 1.00 70.94 91 ALA A N 1
ATOM 697 C CA . ALA A 1 91 ? 10.901 16.567 -18.488 1.00 70.94 91 ALA A CA 1
ATOM 698 C C . ALA A 1 91 ? 12.393 16.255 -18.277 1.00 70.94 91 ALA A C 1
ATOM 700 O O . ALA A 1 91 ? 13.233 17.067 -18.649 1.00 70.94 91 ALA A O 1
ATOM 701 N N . THR A 1 92 ? 12.747 15.072 -17.760 1.00 65.38 92 THR A N 1
ATOM 702 C CA . THR A 1 92 ? 14.149 14.649 -17.592 1.00 65.38 92 THR A CA 1
ATOM 703 C C . THR A 1 92 ? 14.877 14.536 -18.932 1.00 65.38 92 THR A C 1
ATOM 705 O O . THR A 1 92 ? 15.993 15.038 -19.070 1.00 65.38 92 THR A O 1
ATOM 708 N N . ILE A 1 93 ? 14.239 13.931 -19.941 1.00 65.38 93 ILE A N 1
ATOM 709 C CA . ILE A 1 93 ? 14.819 13.815 -21.288 1.00 65.38 93 ILE A CA 1
ATOM 710 C C . ILE A 1 93 ? 15.028 15.207 -21.900 1.00 65.38 93 ILE A C 1
ATOM 712 O O . ILE A 1 93 ? 16.112 15.493 -22.403 1.00 65.38 93 ILE A O 1
ATOM 716 N N . GLN A 1 94 ? 14.047 16.106 -21.799 1.00 69.06 94 GLN A N 1
ATOM 717 C CA . GLN A 1 94 ? 14.171 17.472 -22.322 1.00 69.06 94 GLN A CA 1
ATOM 718 C C . GLN A 1 94 ? 15.207 18.315 -21.562 1.00 69.06 94 GLN A C 1
ATOM 720 O O . GLN A 1 94 ? 15.967 19.060 -22.180 1.00 69.06 94 GLN A O 1
ATOM 725 N N . ALA A 1 95 ? 15.284 18.177 -20.237 1.00 64.62 95 ALA A N 1
ATOM 726 C CA . ALA A 1 95 ? 16.253 18.891 -19.412 1.00 64.62 95 ALA A CA 1
ATOM 727 C C . ALA A 1 95 ? 17.699 18.485 -19.739 1.00 64.62 95 ALA A C 1
ATOM 729 O O . ALA A 1 95 ? 18.565 19.354 -19.805 1.00 64.62 95 ALA A O 1
ATOM 730 N N . SER A 1 96 ? 17.957 17.200 -20.017 1.00 60.62 96 SER A N 1
ATOM 731 C CA . SER A 1 96 ? 19.297 16.724 -20.395 1.00 60.62 96 SER A CA 1
ATOM 732 C C . SER A 1 96 ? 19.850 17.396 -21.660 1.00 60.62 96 SER A C 1
ATOM 734 O O . SER A 1 96 ? 21.048 17.655 -21.738 1.00 60.62 96 SER A O 1
ATOM 736 N N . HIS A 1 97 ? 18.980 17.761 -22.608 1.00 58.41 97 HIS A N 1
ATOM 737 C CA . HIS A 1 97 ? 19.367 18.473 -23.831 1.00 58.41 97 HIS A CA 1
ATOM 738 C C . HIS A 1 97 ? 19.684 19.957 -23.587 1.00 58.41 97 HIS A C 1
ATOM 740 O O . HIS A 1 97 ? 20.558 20.517 -24.242 1.00 58.41 97 HIS A O 1
ATOM 746 N N . ASN A 1 98 ? 19.021 20.596 -22.618 1.00 58.44 98 ASN A N 1
ATOM 747 C CA . ASN A 1 98 ? 19.287 21.997 -22.273 1.00 58.44 98 ASN A CA 1
ATOM 748 C C . ASN A 1 98 ? 20.606 22.196 -21.508 1.00 58.44 98 ASN A C 1
ATOM 750 O O . ASN A 1 98 ? 21.168 23.288 -21.548 1.00 58.44 98 ASN A O 1
ATOM 754 N N . LEU A 1 99 ? 21.134 21.157 -20.852 1.00 56.31 99 LEU A N 1
ATOM 755 C CA . LEU A 1 99 ? 22.406 21.240 -20.122 1.00 56.31 99 LEU A CA 1
ATOM 756 C C . LEU A 1 99 ? 23.644 21.245 -21.037 1.00 56.31 99 LEU A C 1
ATOM 758 O O . LEU A 1 99 ? 24.713 21.652 -20.594 1.00 56.31 99 LEU A O 1
ATOM 762 N N . GLN A 1 100 ? 23.522 20.847 -22.309 1.00 55.97 100 GLN A N 1
ATOM 763 C CA . GLN A 1 100 ? 24.637 20.860 -23.270 1.00 55.97 100 GLN A CA 1
ATOM 764 C C . GLN A 1 100 ? 24.778 22.182 -24.048 1.00 55.97 100 GLN A C 1
ATOM 766 O O . GLN A 1 100 ? 25.773 22.373 -24.741 1.00 55.97 100 GLN A O 1
ATOM 771 N N . VAL A 1 101 ? 23.822 23.113 -23.931 1.00 57.56 101 VAL A N 1
ATOM 772 C CA . VAL A 1 101 ? 23.802 24.367 -24.717 1.00 57.56 101 VAL A CA 1
ATOM 773 C C . VAL A 1 101 ? 24.421 25.559 -23.964 1.00 57.56 101 VAL A C 1
ATOM 775 O O . VAL A 1 101 ? 24.600 26.632 -24.536 1.00 57.56 101 VAL A O 1
ATOM 778 N N . GLN A 1 102 ? 24.834 25.398 -22.704 1.00 57.91 102 GLN A N 1
ATOM 779 C CA . GLN A 1 102 ? 25.554 26.442 -21.963 1.00 57.91 102 GLN A CA 1
ATOM 780 C C . GLN A 1 102 ? 27.073 26.239 -22.025 1.00 57.91 102 GLN A C 1
ATOM 782 O O . GLN A 1 102 ? 27.715 25.889 -21.042 1.00 57.91 102 GLN A O 1
ATOM 787 N N . HIS A 1 103 ? 27.653 26.511 -23.195 1.00 53.75 103 HIS A N 1
ATOM 788 C CA . HIS A 1 103 ? 29.047 26.943 -23.301 1.00 53.75 103 HIS A CA 1
ATOM 789 C C . HIS A 1 103 ? 29.040 28.461 -23.522 1.00 53.75 103 HIS A C 1
ATOM 791 O O . HIS A 1 103 ? 28.769 28.931 -24.629 1.00 53.75 103 HIS A O 1
ATOM 797 N N . ARG A 1 104 ? 29.297 29.232 -22.464 1.00 47.03 104 ARG A N 1
ATOM 798 C CA . ARG A 1 104 ? 29.693 30.637 -22.571 1.00 47.03 104 ARG A CA 1
ATOM 799 C C . ARG A 1 104 ? 30.787 30.938 -21.565 1.00 47.03 104 ARG A C 1
ATOM 801 O O . ARG A 1 104 ? 30.631 30.489 -20.410 1.00 47.03 104 ARG A O 1
#

Sequence (104 aa):
MPQTEQTMQQLLEAVTALRQDFARLADRVVTLESQVGAISGVVQDRRSIPQIDEQTLSVISAAIAAYLGVTPHIRQVRLIGSMSWLQNGRATIQASHNLQVQHR

pLDDT: mean 79.8, std 14.41, range [47.03, 97.94]